Protein AF-A0A6G4WQZ7-F1 (afdb_monomer_lite)

Organism: NCBI:txid2711219

Radius of gyration: 37.6 Å; chains: 1; bounding box: 72×62×102 Å

Secondary structure (DSSP, 8-state):
-------------------HHHHHHHHHHHHHHHHHHHHHHHHHHHHHHHHHHHHHHHHHHHHHHHHHHHHHHHHHHHHHHHHHHHHHHHHHH---HHHHHHHHHHHHHHHHHHTHHHHHHHHHHHHT------S-GGG-

Sequence (140 aa):
MQASAIHGDVVLSASSSLSSEEAELRKRAAQRLLRKFDEEDAARERAAAALRRKREEEQRELAEYLKTVRRRCRRSEVLIGLVGAVAITIAYTAQSGIATVIWLIMMGVIMYYSWWPRWKVLRDAHVGRTITVPLDRKKW

Foldseek 3Di:
DDDPPDPPPPPPPPDPPQDVVNVVVVVVVVVVVVVVVVVVVVVVVVVVVVVVVVVVVVVVLLVVQLVVLVVQLVVVVVVLVVLVVVLVVCVVVPPDPVVSVVSVVVSVVCCVVRNVVSVVQNVCVVVVHDDDDDPDPVVD

Structure (mmCIF, N/CA/C/O backbone):
data_AF-A0A6G4WQZ7-F1
#
_entry.id   AF-A0A6G4WQZ7-F1
#
loop_
_atom_site.group_PDB
_atom_site.id
_atom_site.type_symbol
_atom_site.label_atom_id
_atom_site.label_alt_id
_atom_site.label_comp_id
_atom_site.label_asym_id
_atom_site.label_entity_id
_atom_site.label_seq_id
_atom_site.pdbx_PDB_ins_code
_atom_site.Cartn_x
_atom_site.Cartn_y
_atom_site.Cartn_z
_atom_site.occupancy
_atom_site.B_iso_or_equiv
_atom_site.auth_seq_id
_atom_site.auth_comp_id
_atom_site.auth_asym_id
_atom_site.auth_atom_id
_atom_site.pdbx_PDB_model_num
ATOM 1 N N . MET A 1 1 ? -19.311 -51.153 64.546 1.00 41.91 1 MET A N 1
ATOM 2 C CA . MET A 1 1 ? -19.208 -50.184 63.436 1.00 41.91 1 MET A CA 1
ATOM 3 C C . MET A 1 1 ? -20.590 -49.616 63.177 1.00 41.91 1 MET A C 1
ATOM 5 O O . MET A 1 1 ? -21.397 -50.268 62.535 1.00 41.91 1 MET A O 1
ATOM 9 N N . GLN A 1 2 ? -20.889 -48.454 63.749 1.00 44.62 2 GLN A N 1
ATOM 10 C CA . GLN A 1 2 ? -22.096 -47.685 63.457 1.00 44.62 2 GLN A CA 1
ATOM 11 C C . GLN A 1 2 ? -21.796 -46.237 63.837 1.00 44.62 2 GLN A C 1
ATOM 13 O O . GLN A 1 2 ? -21.604 -45.927 65.007 1.00 44.62 2 GLN A O 1
ATOM 18 N N . ALA A 1 3 ? -21.718 -45.374 62.834 1.00 43.72 3 ALA A N 1
ATOM 19 C CA . ALA A 1 3 ? -21.847 -43.937 63.001 1.00 43.72 3 ALA A CA 1
ATOM 20 C C . ALA A 1 3 ? -22.564 -43.421 61.753 1.00 43.72 3 ALA A C 1
ATOM 22 O O . ALA A 1 3 ? -21.960 -43.024 60.762 1.00 43.72 3 ALA A O 1
ATOM 23 N N . SER A 1 4 ? -23.889 -43.539 61.806 1.00 48.69 4 SER A N 1
ATOM 24 C CA . SER A 1 4 ? -24.831 -42.835 60.945 1.00 48.69 4 SER A CA 1
ATOM 25 C C . SER A 1 4 ? -24.703 -41.339 61.242 1.00 48.69 4 SER A C 1
ATOM 27 O O . SER A 1 4 ? -25.306 -40.843 62.193 1.00 48.69 4 SER A O 1
ATOM 29 N N . ALA A 1 5 ? -23.894 -40.625 60.461 1.00 53.59 5 ALA A N 1
ATOM 30 C CA . ALA A 1 5 ? -23.869 -39.169 60.473 1.00 53.59 5 ALA A CA 1
ATOM 31 C C . ALA A 1 5 ? -25.015 -38.658 59.592 1.00 53.59 5 ALA A C 1
ATOM 33 O O . ALA A 1 5 ? -24.931 -38.608 58.362 1.00 53.59 5 ALA A O 1
ATOM 34 N N . ILE A 1 6 ? -26.107 -38.353 60.286 1.00 49.25 6 ILE A N 1
ATOM 35 C CA . ILE A 1 6 ? -27.315 -37.673 59.829 1.00 49.25 6 ILE A CA 1
ATOM 36 C C . ILE A 1 6 ? -26.901 -36.506 58.928 1.00 49.25 6 ILE A C 1
ATOM 38 O O . ILE A 1 6 ? -26.305 -35.534 59.393 1.00 49.25 6 ILE A O 1
ATOM 42 N N . HIS A 1 7 ? -27.181 -36.626 57.631 1.00 48.16 7 HIS A N 1
ATOM 43 C CA . HIS A 1 7 ? -27.143 -35.489 56.724 1.00 48.16 7 HIS A CA 1
ATOM 44 C C . HIS A 1 7 ? -28.249 -34.547 57.186 1.00 48.16 7 HIS A C 1
ATOM 46 O O . HIS A 1 7 ? -29.432 -34.824 57.001 1.00 48.16 7 HIS A O 1
ATOM 52 N N . GLY A 1 8 ? -27.858 -33.485 57.886 1.00 52.19 8 GLY A N 1
ATOM 53 C CA . GLY A 1 8 ? -28.747 -32.376 58.167 1.00 52.19 8 GLY A CA 1
ATOM 54 C C . GLY A 1 8 ? -29.132 -31.756 56.835 1.00 52.19 8 GLY A C 1
ATOM 55 O O . GLY A 1 8 ? -28.332 -31.033 56.244 1.00 52.19 8 GLY A O 1
ATOM 56 N N . ASP A 1 9 ? -30.335 -32.071 56.363 1.00 55.16 9 ASP A N 1
ATOM 57 C CA . ASP A 1 9 ? -31.010 -31.285 55.344 1.00 55.16 9 ASP A CA 1
ATOM 58 C C . ASP A 1 9 ? -31.062 -29.846 55.855 1.00 55.16 9 ASP A C 1
ATOM 60 O O . ASP A 1 9 ? -31.842 -29.489 56.743 1.00 55.16 9 ASP A O 1
ATOM 64 N N . VAL A 1 10 ? -30.185 -29.005 55.311 1.00 53.25 10 VAL A N 1
ATOM 65 C CA . VAL A 1 10 ? -30.310 -27.560 55.438 1.00 53.25 10 VAL A CA 1
ATOM 66 C C . VAL A 1 10 ? -31.480 -27.182 54.545 1.00 53.25 10 VAL A C 1
ATOM 68 O O . VAL A 1 10 ? -31.324 -26.860 53.368 1.00 53.25 10 VAL A O 1
ATOM 71 N N . VAL A 1 11 ? -32.680 -27.265 55.115 1.00 48.88 11 VAL A N 1
ATOM 72 C CA . VAL A 1 11 ? -33.874 -26.630 54.573 1.00 48.88 11 VAL A CA 1
ATOM 73 C C . VAL A 1 11 ? -33.585 -25.132 54.576 1.00 48.88 11 VAL A C 1
ATOM 75 O O . VAL A 1 11 ? -33.747 -24.447 55.586 1.00 48.88 11 VAL A O 1
ATOM 78 N N . LEU A 1 12 ? -33.087 -24.619 53.450 1.00 47.72 12 LEU A N 1
ATOM 79 C CA . LEU A 1 12 ? -33.092 -23.190 53.181 1.00 47.72 12 LEU A CA 1
ATOM 80 C C . LEU A 1 12 ? -34.556 -22.771 53.223 1.00 47.72 12 LEU A C 1
ATOM 82 O O . LEU A 1 12 ? -35.337 -23.134 52.346 1.00 47.72 12 LEU A O 1
ATOM 86 N N . SER A 1 13 ? -34.931 -22.071 54.291 1.00 40.41 13 SER A N 1
ATOM 87 C CA . SER A 1 13 ? -36.285 -21.576 54.489 1.00 40.41 13 SER A CA 1
ATOM 88 C C . SER A 1 13 ? -36.629 -20.647 53.323 1.00 40.41 13 SER A C 1
ATOM 90 O O . SER A 1 13 ? -36.199 -19.494 53.266 1.00 40.41 13 SER A O 1
ATOM 92 N N . ALA A 1 14 ? -37.347 -21.184 52.339 1.00 53.56 14 ALA A N 1
ATOM 93 C CA . ALA A 1 14 ? -37.778 -20.493 51.135 1.00 53.56 14 ALA A CA 1
ATOM 94 C C . ALA A 1 14 ? -38.987 -19.603 51.446 1.00 53.56 14 ALA A C 1
ATOM 96 O O . ALA A 1 14 ? -40.056 -19.782 50.878 1.00 53.56 14 ALA A O 1
ATOM 97 N N . SER A 1 15 ? -38.833 -18.664 52.379 1.00 50.16 15 SER A N 1
ATOM 98 C CA . SER A 1 15 ? -39.830 -17.627 52.650 1.00 50.16 15 SER A CA 1
ATOM 99 C C . SER A 1 15 ? -39.296 -16.585 53.636 1.00 50.16 15 SER A C 1
ATOM 101 O O . SER A 1 15 ? -39.858 -16.397 54.712 1.00 50.16 15 SER A O 1
ATOM 103 N N . SER A 1 16 ? -38.230 -15.863 53.284 1.00 53.56 16 SER A N 1
ATOM 104 C CA . SER A 1 16 ? -38.187 -14.454 53.681 1.00 53.56 16 SER A CA 1
ATOM 105 C C . SER A 1 16 ? -38.773 -13.658 52.523 1.00 53.56 16 SER A C 1
ATOM 107 O O . SER A 1 16 ? -38.156 -13.462 51.476 1.00 53.56 16 SER A O 1
ATOM 109 N N . SER A 1 17 ? -40.038 -13.268 52.669 1.00 58.22 17 SER A N 1
ATOM 110 C CA . SER A 1 17 ? -40.602 -12.211 51.843 1.00 58.22 17 SER A CA 1
ATOM 111 C C . SER A 1 17 ? -39.741 -10.978 52.089 1.00 58.22 17 SER A C 1
ATOM 113 O O . SER A 1 17 ? -39.820 -10.382 53.164 1.00 58.22 17 SER A O 1
ATOM 115 N N . LEU A 1 18 ? -38.869 -10.652 51.134 1.00 58.91 18 LEU A N 1
ATOM 116 C CA . LEU A 1 18 ? -38.176 -9.366 51.098 1.00 58.91 18 LEU A CA 1
ATOM 117 C C . LEU A 1 18 ? -39.206 -8.284 51.406 1.00 58.91 18 LEU A C 1
ATOM 119 O O . LEU A 1 18 ? -40.289 -8.291 50.809 1.00 58.91 18 LEU A O 1
ATOM 123 N N . SER A 1 19 ? -38.896 -7.386 52.341 1.00 71.44 19 SER A N 1
ATOM 124 C CA . SER A 1 19 ? -39.789 -6.255 52.587 1.00 71.44 19 SER A CA 1
ATOM 125 C C . SER A 1 19 ? -39.973 -5.491 51.267 1.00 71.44 19 SER A C 1
ATOM 127 O O . SER A 1 19 ? -39.078 -5.493 50.410 1.00 71.44 19 SER A O 1
ATOM 129 N N . SER A 1 20 ? -41.133 -4.863 51.045 1.00 72.44 20 SER A N 1
ATOM 130 C CA . SER A 1 20 ? -41.369 -4.129 49.788 1.00 72.44 20 SER A CA 1
ATOM 131 C C . SER A 1 20 ? -40.279 -3.079 49.534 1.00 72.44 20 SER A C 1
ATOM 133 O O . SER A 1 20 ? -39.890 -2.844 48.391 1.00 72.44 20 SER A O 1
ATOM 135 N N . GLU A 1 21 ? -39.717 -2.530 50.608 1.00 73.62 21 GLU A N 1
ATOM 136 C CA . GLU A 1 21 ? -38.619 -1.573 50.603 1.00 73.62 21 GLU A CA 1
ATOM 137 C C . GLU A 1 21 ? -37.291 -2.198 50.127 1.00 73.62 21 GLU A C 1
ATOM 139 O O . GLU A 1 21 ? -36.594 -1.628 49.282 1.00 73.62 21 GLU A O 1
ATOM 144 N N . GLU A 1 22 ? -36.970 -3.420 50.564 1.00 78.31 22 GLU A N 1
ATOM 145 C CA . GLU A 1 22 ? -35.799 -4.173 50.093 1.00 78.31 22 GLU A CA 1
ATOM 146 C C . GLU A 1 22 ? -35.936 -4.610 48.625 1.00 78.31 22 GLU A C 1
ATOM 148 O O . GLU A 1 22 ? -34.958 -4.598 47.867 1.00 78.31 22 GLU A O 1
ATOM 153 N N . ALA A 1 23 ? -37.151 -4.960 48.192 1.00 78.62 23 ALA A N 1
ATOM 154 C CA . ALA A 1 23 ? -37.444 -5.297 46.801 1.00 78.62 23 ALA A CA 1
ATOM 155 C C . ALA A 1 23 ? -37.295 -4.076 45.872 1.00 78.62 23 ALA A C 1
ATOM 157 O O . ALA A 1 23 ? -36.710 -4.184 44.787 1.00 78.62 23 ALA A O 1
ATOM 158 N N . GLU A 1 24 ? -37.751 -2.896 46.303 1.00 80.62 24 GLU A N 1
ATOM 159 C CA . GLU A 1 24 ? -37.557 -1.643 45.568 1.00 80.62 24 GLU A CA 1
ATOM 160 C C . GLU A 1 24 ? -36.082 -1.236 45.470 1.00 80.62 24 GLU A C 1
ATOM 162 O O . GLU A 1 24 ? -35.622 -0.830 44.396 1.00 80.62 24 GLU A O 1
ATOM 167 N N . LEU A 1 25 ? -35.315 -1.387 46.553 1.00 82.62 25 LEU A N 1
ATOM 168 C CA . LEU A 1 25 ? -33.873 -1.127 46.566 1.00 82.62 25 LEU A CA 1
ATOM 169 C C . LEU A 1 25 ? -33.124 -2.038 45.586 1.00 82.62 25 LEU A C 1
ATOM 171 O O . LEU A 1 25 ? -32.311 -1.550 44.795 1.00 82.62 25 LEU A O 1
ATOM 175 N N . ARG A 1 26 ? -33.446 -3.339 45.560 1.00 81.06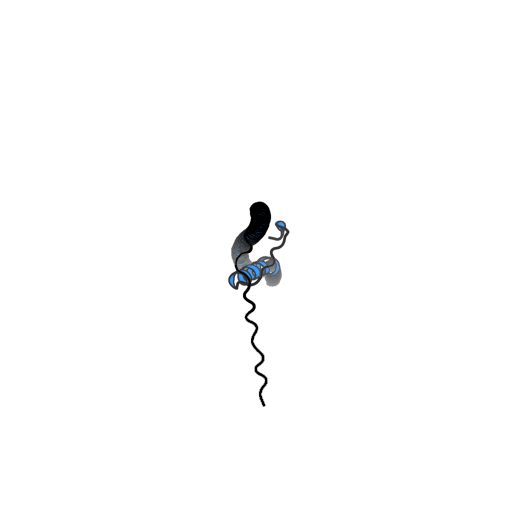 26 ARG A N 1
ATOM 176 C CA . ARG A 1 26 ? -32.875 -4.287 44.588 1.00 81.06 26 ARG A CA 1
ATOM 177 C C . ARG A 1 26 ? -33.254 -3.936 43.153 1.00 81.06 26 ARG A C 1
ATOM 179 O O . ARG A 1 26 ? -32.393 -3.989 42.277 1.00 81.06 26 ARG A O 1
ATOM 186 N N . LYS A 1 27 ? -34.495 -3.507 42.904 1.00 83.44 27 LYS A N 1
ATOM 187 C CA . LYS A 1 27 ? -34.945 -3.074 41.571 1.00 83.44 27 LYS A CA 1
ATOM 188 C C . LYS A 1 27 ? -34.177 -1.844 41.080 1.00 83.44 27 LYS A C 1
ATOM 190 O O . LYS A 1 27 ? -33.717 -1.825 39.939 1.00 83.44 27 LYS A O 1
ATOM 195 N N . ARG A 1 28 ? -33.972 -0.839 41.940 1.00 84.88 28 ARG A N 1
ATOM 196 C CA . ARG A 1 28 ? -33.181 0.361 41.606 1.00 84.88 28 ARG A CA 1
ATOM 197 C C . ARG A 1 28 ? -31.698 0.030 41.404 1.00 84.88 28 ARG A C 1
ATOM 199 O O . ARG A 1 28 ? -31.077 0.575 40.493 1.00 84.88 28 ARG A O 1
ATOM 206 N N . ALA A 1 29 ? -31.132 -0.870 42.209 1.00 84.50 29 ALA A N 1
ATOM 207 C CA . ALA A 1 29 ? -29.753 -1.334 42.050 1.00 84.50 29 ALA A CA 1
ATOM 208 C C . ALA A 1 29 ? -29.553 -2.111 40.737 1.00 84.50 29 ALA A C 1
ATOM 210 O O . ALA A 1 29 ? -28.608 -1.831 39.999 1.00 84.50 29 ALA A O 1
ATOM 211 N N . ALA A 1 30 ? -30.483 -3.009 40.396 1.00 86.06 30 ALA A N 1
ATOM 212 C CA . ALA A 1 30 ? -30.480 -3.748 39.136 1.00 86.06 30 ALA A CA 1
ATOM 213 C C . ALA A 1 30 ? -30.608 -2.815 37.922 1.00 86.06 30 ALA A C 1
ATOM 215 O O . ALA A 1 30 ? -29.866 -2.965 36.957 1.00 86.06 30 ALA A O 1
ATOM 216 N N . GLN A 1 31 ? -31.473 -1.795 37.985 1.00 87.31 31 GLN A N 1
ATOM 217 C CA . GLN A 1 31 ? -31.586 -0.787 36.923 1.00 87.31 31 GLN A CA 1
ATOM 218 C C . GLN A 1 31 ? -30.300 0.028 36.731 1.00 87.31 31 GLN A C 1
ATOM 220 O O . GLN A 1 31 ? -29.946 0.354 35.600 1.00 87.31 31 GLN A O 1
ATOM 225 N N . ARG A 1 32 ? -29.580 0.359 37.811 1.00 87.12 32 ARG A N 1
ATOM 226 C CA . ARG A 1 32 ? -28.277 1.044 37.715 1.00 87.12 32 ARG A CA 1
ATOM 227 C C . ARG A 1 32 ? -27.205 0.147 37.098 1.00 87.12 32 ARG A C 1
ATOM 229 O O . ARG A 1 32 ? -26.394 0.643 36.327 1.00 87.12 32 ARG A O 1
ATOM 236 N N . LEU A 1 33 ? -27.205 -1.146 37.426 1.00 86.19 33 LEU A N 1
ATOM 237 C CA . LEU A 1 33 ? -26.297 -2.126 36.824 1.00 86.19 33 LEU A CA 1
ATOM 238 C C . LEU A 1 33 ? -26.584 -2.316 35.333 1.00 86.19 33 LEU A C 1
ATOM 240 O O . LEU A 1 33 ? -25.654 -2.255 34.541 1.00 86.19 33 LEU A O 1
ATOM 244 N N . LEU A 1 34 ? -27.855 -2.454 34.950 1.00 88.25 34 LEU A N 1
ATOM 245 C CA . LEU A 1 34 ? -28.271 -2.532 33.546 1.00 88.25 34 LEU A CA 1
ATOM 246 C C . LEU A 1 34 ? -27.819 -1.307 32.750 1.00 88.25 34 LEU A C 1
ATOM 248 O O . LEU A 1 34 ? -27.166 -1.466 31.730 1.00 88.25 34 LEU A O 1
ATOM 252 N N . ARG A 1 35 ? -28.049 -0.091 33.266 1.00 88.06 35 ARG A N 1
ATOM 253 C CA . ARG A 1 35 ? -27.568 1.135 32.605 1.00 88.06 35 ARG A CA 1
ATOM 254 C C . ARG A 1 35 ? -26.050 1.165 32.435 1.00 88.06 35 ARG A C 1
ATOM 256 O O . ARG A 1 35 ? -25.574 1.617 31.403 1.00 88.06 35 ARG A O 1
ATOM 263 N N . LYS A 1 36 ? -25.293 0.680 33.424 1.00 89.56 36 LYS A N 1
ATOM 264 C CA . LYS A 1 36 ? -23.832 0.577 33.304 1.00 89.56 36 LYS A CA 1
ATOM 265 C C . LYS A 1 36 ? -23.416 -0.417 32.222 1.00 89.56 36 LYS A C 1
ATOM 267 O O . LYS A 1 36 ? -22.510 -0.107 31.459 1.00 89.56 36 LYS A O 1
ATOM 272 N N . PHE A 1 37 ? -24.076 -1.572 32.133 1.00 89.88 37 PHE A N 1
ATOM 273 C CA . PHE A 1 37 ? -23.808 -2.536 31.064 1.00 89.88 37 PHE A CA 1
ATOM 274 C C . PHE A 1 37 ? -24.153 -1.966 29.685 1.00 89.88 37 PHE A C 1
ATOM 276 O O . PHE A 1 37 ? -23.329 -2.065 28.781 1.00 89.88 37 PHE A O 1
ATOM 283 N N . ASP A 1 38 ? -25.289 -1.278 29.547 1.00 91.00 38 ASP A N 1
ATOM 284 C CA . ASP A 1 38 ? -25.674 -0.610 28.297 1.00 91.00 38 ASP A CA 1
ATOM 285 C C . ASP A 1 38 ? -24.645 0.463 27.883 1.00 91.00 38 ASP A C 1
ATOM 287 O O . ASP A 1 38 ? -24.295 0.589 26.708 1.00 91.00 38 ASP A O 1
ATOM 291 N N . GLU A 1 39 ? -24.123 1.236 28.842 1.00 89.69 39 GLU A N 1
ATOM 292 C CA . GLU A 1 39 ? -23.071 2.232 28.601 1.00 89.69 39 GLU A CA 1
ATOM 293 C C . GLU A 1 39 ? -21.737 1.587 28.189 1.00 89.69 39 GLU A C 1
ATOM 295 O O . GLU A 1 39 ? -21.073 2.077 27.269 1.00 89.69 39 GLU A O 1
ATOM 300 N N . GLU A 1 40 ? -21.344 0.488 28.838 1.00 89.81 40 GLU A N 1
ATOM 301 C CA . GLU A 1 40 ? -20.135 -0.270 28.502 1.00 89.81 40 GLU A CA 1
ATOM 302 C C . GLU A 1 40 ? -20.231 -0.923 27.118 1.00 89.81 40 GLU A C 1
ATOM 304 O O . GLU A 1 40 ? -19.274 -0.853 26.338 1.00 89.81 40 GLU A O 1
ATOM 309 N N . ASP A 1 41 ? -21.379 -1.503 26.774 1.00 90.75 41 ASP A N 1
ATOM 310 C CA . ASP A 1 41 ? -21.611 -2.108 25.463 1.00 90.75 41 ASP A CA 1
ATOM 311 C C . ASP A 1 41 ? -21.644 -1.042 24.364 1.00 90.75 41 ASP A C 1
ATOM 313 O O . ASP A 1 41 ? -20.954 -1.181 23.350 1.00 90.75 41 ASP A O 1
ATOM 317 N N . ALA A 1 42 ? -22.299 0.099 24.601 1.00 88.38 42 ALA A N 1
ATOM 318 C CA . ALA A 1 42 ? -22.254 1.231 23.680 1.00 88.38 42 ALA A CA 1
ATOM 319 C C . ALA A 1 42 ? -20.823 1.774 23.490 1.00 88.38 42 ALA A C 1
ATOM 321 O O . ALA A 1 42 ? -20.443 2.180 22.386 1.00 88.38 42 ALA A O 1
ATOM 322 N N . ALA A 1 43 ? -19.996 1.790 24.541 1.00 88.75 43 ALA A N 1
ATOM 323 C CA . ALA A 1 43 ? -18.594 2.192 24.441 1.00 88.75 43 ALA A CA 1
ATOM 324 C C . ALA A 1 43 ? -17.765 1.190 23.617 1.00 88.75 43 ALA A C 1
ATOM 326 O O . ALA A 1 43 ? -16.970 1.601 22.761 1.00 88.75 43 ALA A O 1
ATOM 327 N N . ARG A 1 44 ? -17.981 -0.117 23.816 1.00 90.12 44 ARG A N 1
ATOM 328 C CA . ARG A 1 44 ? -17.335 -1.186 23.036 1.00 90.12 44 ARG A CA 1
ATOM 329 C C . ARG A 1 44 ? -17.727 -1.135 21.565 1.00 90.12 44 ARG A C 1
ATOM 331 O O . ARG A 1 44 ? -16.851 -1.244 20.707 1.00 90.12 44 ARG A O 1
ATOM 338 N N . GLU A 1 45 ? -18.999 -0.901 21.256 1.00 88.19 45 GLU A N 1
ATOM 339 C CA . GLU A 1 45 ? -19.468 -0.763 19.875 1.00 88.19 45 GLU A CA 1
ATOM 340 C C . GLU A 1 45 ? -18.834 0.435 19.166 1.00 88.19 45 GLU A C 1
ATOM 342 O O . GLU A 1 45 ? -18.372 0.304 18.031 1.00 88.19 45 GLU A O 1
ATOM 347 N N . ARG A 1 46 ? -18.722 1.591 19.835 1.00 88.81 46 ARG A N 1
ATOM 348 C CA . ARG A 1 46 ? -18.029 2.762 19.268 1.00 88.81 46 ARG A CA 1
ATOM 349 C C . ARG A 1 46 ? -16.551 2.480 19.017 1.00 88.81 46 ARG A C 1
ATOM 351 O O . ARG A 1 46 ? -16.036 2.859 17.965 1.00 88.81 46 ARG A O 1
ATOM 358 N N . ALA A 1 47 ? -15.873 1.797 19.941 1.00 90.12 47 ALA A N 1
ATOM 359 C CA . ALA A 1 47 ? -14.475 1.408 19.767 1.00 90.12 47 ALA A CA 1
ATOM 360 C C . ALA A 1 47 ? -14.298 0.424 18.595 1.00 90.12 47 ALA A C 1
ATOM 362 O O . ALA A 1 47 ? -13.406 0.601 17.761 1.00 90.12 47 ALA A O 1
ATOM 363 N N . ALA A 1 48 ? -15.187 -0.565 18.470 1.00 89.06 48 ALA A N 1
ATOM 364 C CA . ALA A 1 48 ? -15.191 -1.508 17.357 1.00 89.06 48 ALA A CA 1
ATOM 365 C C . ALA A 1 48 ? -15.483 -0.814 16.015 1.00 89.06 48 ALA A C 1
ATOM 367 O O . ALA A 1 48 ? -14.809 -1.084 15.020 1.00 89.06 48 ALA A O 1
ATOM 368 N N . ALA A 1 49 ? -16.436 0.121 15.981 1.00 88.38 49 ALA A N 1
ATOM 369 C CA . ALA A 1 49 ? -16.742 0.922 14.800 1.00 88.38 49 ALA A CA 1
ATOM 370 C C . ALA A 1 49 ? -15.563 1.822 14.393 1.00 88.38 49 ALA A C 1
ATOM 372 O O . ALA A 1 49 ? -15.246 1.917 13.208 1.00 88.38 49 ALA A O 1
ATOM 373 N N . ALA A 1 50 ? -14.867 2.433 15.356 1.00 87.75 50 ALA A N 1
ATOM 374 C CA . ALA A 1 50 ? -13.671 3.233 15.095 1.00 87.75 50 ALA A CA 1
ATOM 375 C C . ALA A 1 50 ? -12.525 2.387 14.514 1.00 87.75 50 ALA A C 1
ATOM 377 O O . ALA A 1 50 ? -11.869 2.808 13.564 1.00 87.75 50 ALA A O 1
ATOM 378 N N . LEU A 1 51 ? -12.318 1.169 15.028 1.00 88.38 51 LEU A N 1
ATOM 379 C CA . LEU A 1 51 ? -11.340 0.225 14.477 1.00 88.38 51 LEU A CA 1
ATOM 380 C C . LEU A 1 51 ? -11.694 -0.211 13.050 1.00 88.38 51 LEU A C 1
ATOM 382 O O . LEU A 1 51 ? -10.804 -0.307 12.208 1.00 88.38 51 LEU A O 1
ATOM 386 N N . ARG A 1 52 ? -12.980 -0.447 12.758 1.00 87.50 52 ARG A N 1
ATOM 387 C CA . ARG A 1 52 ? -13.445 -0.761 11.396 1.00 87.50 52 ARG A CA 1
ATOM 388 C C . ARG A 1 52 ? -13.166 0.392 10.435 1.00 87.50 52 ARG A C 1
ATOM 390 O O . ARG A 1 52 ? -12.570 0.155 9.392 1.00 87.50 52 ARG A O 1
ATOM 397 N N . ARG A 1 53 ? -13.487 1.631 10.824 1.00 87.31 53 ARG A N 1
ATOM 398 C CA . ARG A 1 53 ? -13.202 2.829 10.014 1.00 87.31 53 ARG A CA 1
ATOM 399 C C . ARG A 1 53 ? -11.712 2.996 9.724 1.00 87.31 53 ARG A C 1
ATOM 401 O O . ARG A 1 53 ? -11.356 3.200 8.572 1.00 87.31 53 ARG A O 1
ATOM 408 N N . LYS A 1 54 ? -10.843 2.818 10.726 1.00 87.19 54 LYS A N 1
ATOM 409 C CA . LYS A 1 54 ? -9.384 2.869 10.518 1.00 87.19 54 LYS A CA 1
ATOM 410 C C . LYS A 1 54 ? -8.902 1.821 9.514 1.00 87.19 54 LYS A C 1
ATOM 412 O O . LYS A 1 54 ? -8.142 2.144 8.613 1.00 87.19 54 LYS A O 1
ATOM 417 N N . ARG A 1 55 ? -9.389 0.579 9.619 1.00 86.19 55 ARG A N 1
ATOM 418 C CA . ARG A 1 55 ? -9.051 -0.479 8.651 1.00 86.19 55 ARG A CA 1
ATOM 419 C C . ARG A 1 55 ? -9.558 -0.158 7.247 1.00 86.19 55 ARG A C 1
ATOM 421 O O . ARG A 1 55 ? -8.866 -0.436 6.275 1.00 86.19 55 ARG A O 1
ATOM 428 N N . GLU A 1 56 ? -10.754 0.413 7.126 1.00 86.38 56 GLU A N 1
ATOM 429 C CA . GLU A 1 56 ? -11.292 0.855 5.836 1.00 86.38 56 GLU A CA 1
ATOM 430 C C . GLU A 1 56 ? -10.458 1.989 5.229 1.00 86.38 56 GLU A C 1
ATOM 432 O O . GLU A 1 56 ? -10.211 1.979 4.026 1.00 86.38 56 GLU A O 1
ATOM 437 N N . GLU A 1 57 ? -9.999 2.942 6.040 1.00 87.94 57 GLU A N 1
ATOM 438 C CA . GLU A 1 57 ? -9.094 4.015 5.614 1.00 87.94 57 GLU A CA 1
ATOM 439 C C . GLU A 1 57 ? -7.753 3.448 5.131 1.00 87.94 57 GLU A C 1
ATOM 441 O O . GLU A 1 57 ? -7.351 3.731 4.004 1.00 87.94 57 GLU A O 1
ATOM 446 N N . GLU A 1 58 ? -7.124 2.556 5.902 1.00 85.56 58 GLU A N 1
ATOM 447 C CA . GLU A 1 58 ? -5.879 1.874 5.519 1.00 85.56 58 GLU A CA 1
ATOM 448 C C . GLU A 1 58 ? -6.035 1.073 4.213 1.00 85.56 58 GLU A C 1
ATOM 450 O O . GLU A 1 58 ? -5.171 1.113 3.332 1.00 85.56 58 GLU A O 1
ATOM 455 N N . GLN A 1 59 ? -7.160 0.370 4.040 1.00 85.38 59 GLN A N 1
ATOM 456 C CA . GLN A 1 59 ? -7.454 -0.367 2.808 1.00 85.38 59 GLN A CA 1
ATOM 457 C C . GLN A 1 59 ? -7.674 0.561 1.610 1.00 85.38 59 GLN A C 1
ATOM 459 O O . GLN A 1 59 ? -7.215 0.256 0.504 1.00 85.38 59 GLN A O 1
ATOM 464 N N . ARG A 1 60 ? -8.355 1.697 1.806 1.00 87.31 60 ARG A N 1
ATOM 465 C CA . ARG A 1 60 ? -8.546 2.712 0.760 1.00 87.31 60 ARG A CA 1
ATOM 466 C C . ARG A 1 60 ? -7.215 3.334 0.352 1.00 87.31 60 ARG A C 1
ATOM 468 O O . ARG A 1 60 ? -6.949 3.434 -0.845 1.00 87.31 60 ARG A O 1
ATOM 475 N N . GLU A 1 61 ? -6.362 3.683 1.310 1.00 86.56 61 GLU A N 1
ATOM 476 C CA . GLU A 1 61 ? -5.027 4.222 1.037 1.00 86.56 61 GLU A CA 1
ATOM 477 C C . GLU A 1 61 ? -4.148 3.219 0.285 1.00 86.56 61 GLU A C 1
ATOM 479 O O . GLU A 1 61 ? -3.525 3.576 -0.718 1.00 86.56 61 GLU A O 1
ATOM 484 N N . LEU A 1 62 ? -4.155 1.944 0.689 1.00 86.19 62 LEU A N 1
ATOM 485 C CA . LEU A 1 62 ? -3.454 0.882 -0.032 1.00 86.19 62 LEU A CA 1
ATOM 486 C C . LEU A 1 62 ? -3.959 0.757 -1.479 1.00 86.19 62 LEU A C 1
ATOM 488 O O . LEU A 1 62 ? -3.160 0.647 -2.412 1.00 86.19 62 LEU A O 1
ATOM 492 N N . ALA A 1 63 ? -5.276 0.801 -1.690 1.00 87.62 63 ALA A N 1
ATOM 493 C CA . ALA A 1 63 ? -5.866 0.728 -3.023 1.00 87.62 63 ALA A CA 1
ATOM 494 C C . ALA A 1 63 ? -5.483 1.939 -3.897 1.00 87.62 63 ALA A C 1
ATOM 496 O O . ALA A 1 63 ? -5.144 1.769 -5.075 1.00 87.62 63 ALA A O 1
ATOM 497 N N . GLU A 1 64 ? -5.484 3.154 -3.337 1.00 89.75 64 GLU A N 1
ATOM 498 C CA . GLU A 1 64 ? -5.020 4.368 -4.023 1.00 89.75 64 GLU A CA 1
ATOM 499 C C . GLU A 1 64 ? -3.534 4.289 -4.392 1.00 89.75 64 GLU A C 1
ATOM 501 O O . GLU A 1 64 ? -3.150 4.616 -5.526 1.00 89.75 64 GLU A O 1
ATOM 506 N N . TYR A 1 65 ? -2.702 3.813 -3.465 1.00 87.88 65 TYR A N 1
ATOM 507 C CA . TYR A 1 65 ? -1.278 3.602 -3.690 1.00 87.88 65 TYR A CA 1
ATOM 508 C C . TYR A 1 65 ? -1.048 2.608 -4.834 1.00 87.88 65 TYR A C 1
ATOM 510 O O . TYR A 1 65 ? -0.392 2.939 -5.824 1.00 87.88 65 TYR A O 1
ATOM 518 N N . LEU A 1 66 ? -1.677 1.430 -4.787 1.00 87.56 66 LEU A N 1
ATOM 519 C CA . LEU A 1 66 ? -1.552 0.413 -5.835 1.00 87.56 66 LEU A CA 1
ATOM 520 C C . LEU A 1 66 ? -2.040 0.911 -7.201 1.00 87.56 66 LEU A C 1
ATOM 522 O O . LEU A 1 66 ? -1.414 0.624 -8.225 1.00 87.56 66 LEU A O 1
ATOM 526 N N . LYS A 1 67 ? -3.121 1.700 -7.243 1.00 89.75 67 LYS A N 1
ATOM 527 C CA . LYS A 1 67 ? -3.607 2.334 -8.479 1.00 89.75 67 LYS A CA 1
ATOM 528 C C . LYS A 1 67 ? -2.568 3.299 -9.057 1.00 89.75 67 LYS A C 1
ATOM 530 O O . LYS A 1 67 ? -2.342 3.308 -10.272 1.00 89.75 67 LYS A O 1
ATOM 535 N N . THR A 1 68 ? -1.913 4.077 -8.200 1.00 88.25 68 THR A N 1
ATOM 536 C CA . THR A 1 68 ? -0.856 5.023 -8.586 1.00 88.25 68 THR A CA 1
ATOM 537 C C . THR A 1 68 ? 0.374 4.292 -9.119 1.00 88.25 68 THR A C 1
ATOM 539 O O . THR A 1 68 ? 0.838 4.597 -10.224 1.00 88.25 68 THR A O 1
ATOM 542 N N . VAL A 1 69 ? 0.839 3.269 -8.398 1.00 86.88 69 VAL A N 1
ATOM 543 C CA . VAL A 1 69 ? 1.968 2.422 -8.801 1.00 86.88 69 VAL A CA 1
ATOM 544 C C . VAL A 1 69 ? 1.679 1.738 -10.134 1.00 86.88 69 VAL A C 1
ATOM 546 O O . VAL A 1 69 ? 2.508 1.806 -11.041 1.00 86.88 69 VAL A O 1
ATOM 549 N N . ARG A 1 70 ? 0.484 1.160 -10.318 1.00 86.94 70 ARG A N 1
ATOM 550 C CA . ARG A 1 70 ? 0.079 0.513 -11.576 1.00 86.94 70 ARG A CA 1
ATOM 551 C C . ARG A 1 70 ? 0.077 1.491 -12.752 1.00 86.94 70 ARG A C 1
ATOM 553 O O . ARG A 1 70 ? 0.584 1.163 -13.824 1.00 86.94 70 ARG A O 1
ATOM 560 N N . ARG A 1 71 ? -0.436 2.713 -12.561 1.00 87.00 71 ARG A N 1
ATOM 561 C CA . ARG A 1 71 ? -0.429 3.755 -13.603 1.00 87.00 71 ARG A CA 1
ATOM 562 C C . ARG A 1 71 ? 0.993 4.176 -13.978 1.00 87.00 71 ARG A C 1
ATOM 564 O O . ARG A 1 71 ? 1.275 4.354 -15.163 1.00 87.00 71 ARG A O 1
ATOM 571 N N . ARG A 1 72 ? 1.883 4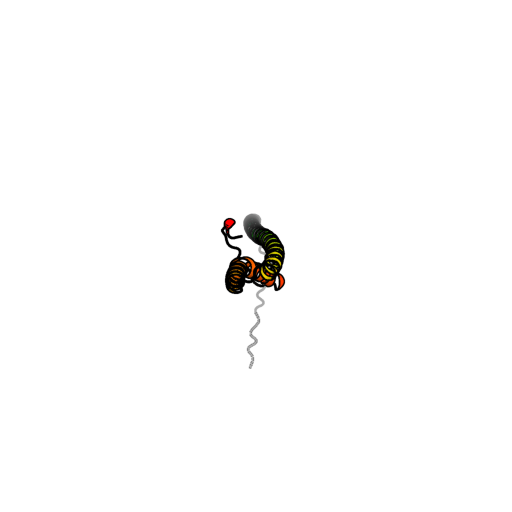.339 -12.993 1.00 84.56 72 ARG A N 1
ATOM 572 C CA . ARG A 1 72 ? 3.297 4.670 -13.230 1.00 84.56 72 ARG A CA 1
ATOM 573 C C . ARG A 1 7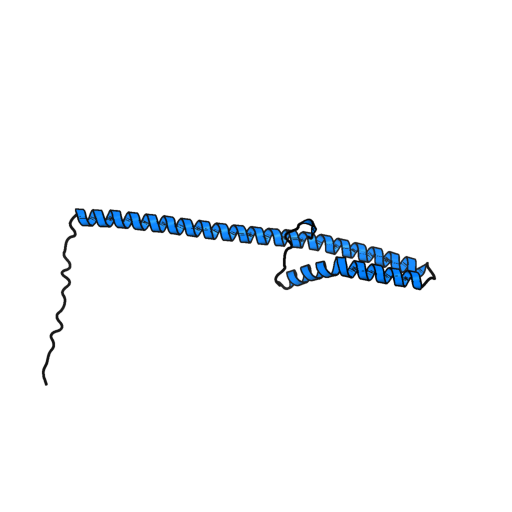2 ? 4.040 3.519 -13.904 1.00 84.56 72 ARG A C 1
ATOM 575 O O . ARG A 1 72 ? 4.751 3.778 -14.863 1.00 84.56 72 ARG A O 1
ATOM 582 N N . CYS A 1 73 ? 3.809 2.277 -13.478 1.00 83.94 73 CYS A N 1
ATOM 583 C CA . CYS A 1 73 ? 4.392 1.081 -14.088 1.00 83.94 73 CYS A CA 1
ATOM 584 C C . CYS A 1 73 ? 4.039 0.984 -15.576 1.00 83.94 73 CYS A C 1
ATOM 586 O O . CYS A 1 73 ? 4.938 0.912 -16.403 1.00 83.94 73 CYS A O 1
ATOM 588 N N . ARG A 1 74 ? 2.754 1.130 -15.932 1.00 84.31 74 ARG A N 1
ATOM 589 C CA . ARG A 1 74 ? 2.308 1.106 -17.335 1.00 84.31 74 ARG A CA 1
ATOM 590 C C . ARG A 1 74 ? 2.925 2.228 -18.174 1.00 84.31 74 ARG A C 1
ATOM 592 O O . ARG A 1 74 ? 3.278 2.017 -19.328 1.00 84.31 74 ARG A O 1
ATOM 599 N N . ARG A 1 75 ? 3.069 3.434 -17.610 1.00 83.50 75 ARG A N 1
ATOM 600 C CA . ARG A 1 75 ? 3.774 4.537 -18.288 1.00 83.50 75 ARG A CA 1
ATOM 601 C C . ARG A 1 75 ? 5.244 4.204 -18.508 1.00 83.50 75 ARG A C 1
ATOM 603 O O . ARG A 1 75 ? 5.745 4.455 -19.595 1.00 83.50 75 ARG A O 1
ATOM 610 N N . SER A 1 76 ? 5.911 3.641 -17.502 1.00 82.81 76 SER A N 1
ATOM 611 C CA . SER A 1 76 ? 7.295 3.190 -17.625 1.00 82.81 76 SER A CA 1
ATOM 612 C C . SER A 1 76 ? 7.438 2.097 -18.680 1.00 82.81 76 SER A C 1
ATOM 614 O O . SER A 1 76 ? 8.349 2.197 -19.481 1.00 82.81 76 SER A O 1
ATOM 616 N N . GLU A 1 77 ? 6.529 1.124 -18.757 1.00 82.25 77 GLU A N 1
ATOM 617 C CA . GLU A 1 77 ? 6.541 0.076 -19.792 1.00 82.25 77 GLU A CA 1
ATOM 618 C C . GLU A 1 77 ? 6.435 0.654 -21.208 1.00 82.25 77 GLU A C 1
ATOM 620 O O . GLU A 1 77 ? 7.227 0.298 -22.076 1.00 82.25 77 GLU A O 1
ATOM 625 N N . VAL A 1 78 ? 5.511 1.596 -21.434 1.00 84.12 78 VAL A N 1
ATOM 626 C CA . VAL A 1 78 ? 5.391 2.290 -22.729 1.00 84.12 78 VAL A CA 1
ATOM 627 C C . VAL A 1 78 ? 6.660 3.077 -23.045 1.00 84.12 78 VAL A C 1
ATOM 629 O O . VAL A 1 78 ? 7.153 3.029 -24.170 1.00 84.12 78 VAL A O 1
ATOM 632 N N . LEU A 1 79 ? 7.204 3.789 -22.054 1.00 82.75 79 LEU A N 1
ATOM 633 C CA . LEU A 1 79 ? 8.409 4.588 -22.235 1.00 82.75 79 LEU A CA 1
ATOM 634 C C . LEU A 1 79 ? 9.616 3.696 -22.542 1.00 82.75 79 LEU A C 1
ATOM 636 O O . LEU A 1 79 ? 10.371 4.021 -23.445 1.00 82.75 79 LEU A O 1
ATOM 640 N N . ILE A 1 80 ? 9.746 2.550 -21.867 1.00 80.94 80 ILE A N 1
ATOM 641 C CA . ILE A 1 80 ? 10.774 1.533 -22.125 1.00 80.94 80 ILE A CA 1
ATOM 642 C C . ILE A 1 80 ? 10.628 0.971 -23.540 1.00 80.94 80 ILE A C 1
ATOM 644 O O . ILE A 1 80 ? 11.623 0.878 -24.250 1.00 80.94 80 ILE A O 1
ATOM 648 N N . GLY A 1 81 ? 9.409 0.638 -23.976 1.00 81.56 81 GLY A N 1
ATOM 649 C CA . GLY A 1 81 ? 9.168 0.143 -25.333 1.00 81.56 81 GLY A CA 1
ATOM 650 C C . GLY A 1 81 ? 9.560 1.161 -26.406 1.00 81.56 81 GLY A C 1
ATOM 651 O O . GLY A 1 81 ? 10.252 0.820 -27.362 1.00 81.56 81 GLY A O 1
ATOM 652 N N . LEU A 1 82 ? 9.182 2.428 -26.218 1.00 85.19 82 LEU A N 1
ATOM 653 C CA . LEU A 1 82 ? 9.503 3.510 -27.151 1.00 85.19 82 LEU A CA 1
ATOM 654 C C . LEU A 1 82 ? 11.006 3.811 -27.180 1.00 85.19 82 LEU A C 1
ATOM 656 O O . LEU A 1 82 ? 11.602 3.924 -28.246 1.00 85.19 82 LEU A O 1
ATOM 660 N N . VAL A 1 83 ? 11.628 3.885 -26.006 1.00 80.75 83 VAL A N 1
ATOM 661 C CA . VAL A 1 83 ? 13.071 4.065 -25.840 1.00 80.75 83 VAL A CA 1
ATOM 662 C C . VAL A 1 83 ? 13.839 2.910 -26.479 1.00 80.75 83 VAL A C 1
ATOM 664 O O . VAL A 1 83 ? 14.774 3.157 -27.231 1.00 80.75 83 VAL A O 1
ATOM 667 N N . GLY A 1 84 ? 13.419 1.665 -26.249 1.00 78.75 84 GLY A N 1
ATOM 668 C CA . GLY A 1 84 ? 14.007 0.478 -26.867 1.00 78.75 84 GLY A CA 1
ATOM 669 C C . GLY A 1 84 ? 13.899 0.496 -28.393 1.00 78.75 84 GLY A C 1
ATOM 670 O O . GLY A 1 84 ? 14.882 0.217 -29.074 1.00 78.75 84 GLY A O 1
ATOM 671 N N . ALA A 1 85 ? 12.751 0.900 -28.944 1.00 80.19 85 ALA A N 1
ATOM 672 C CA . ALA A 1 85 ? 12.575 1.048 -30.389 1.00 80.19 85 ALA A CA 1
ATOM 673 C C . ALA A 1 85 ? 13.508 2.120 -30.981 1.00 80.19 85 ALA A C 1
ATOM 675 O O . ALA A 1 85 ? 14.152 1.885 -32.001 1.00 80.19 85 ALA A O 1
ATOM 676 N N . VAL A 1 86 ? 13.641 3.273 -30.317 1.00 79.50 86 VAL A N 1
ATOM 677 C CA . VAL A 1 86 ? 14.589 4.328 -30.718 1.00 79.50 86 VAL A CA 1
ATOM 678 C C . VAL A 1 86 ? 16.035 3.831 -30.626 1.00 79.50 86 VAL A C 1
ATOM 680 O O . VAL A 1 86 ? 16.823 4.109 -31.526 1.00 79.50 86 VAL A O 1
ATOM 683 N N . ALA A 1 87 ? 16.374 3.047 -29.598 1.00 74.44 87 ALA A N 1
ATOM 684 C CA . ALA A 1 87 ? 17.689 2.424 -29.448 1.00 74.44 87 ALA A CA 1
ATOM 685 C C . ALA A 1 87 ? 18.071 1.586 -30.657 1.00 74.44 87 ALA A C 1
ATOM 687 O O . ALA A 1 87 ? 19.181 1.703 -31.158 1.00 74.44 87 ALA A O 1
ATOM 688 N N . ILE A 1 88 ? 17.146 0.734 -31.105 1.00 75.69 88 ILE A N 1
ATOM 689 C CA . ILE A 1 88 ? 17.361 -0.182 -32.222 1.00 75.69 88 ILE A CA 1
ATOM 690 C C . ILE A 1 88 ? 17.582 0.626 -33.503 1.00 75.69 88 ILE A C 1
ATOM 692 O O . ILE A 1 88 ? 18.528 0.359 -34.238 1.00 75.69 88 ILE A O 1
ATOM 696 N N . THR A 1 89 ? 16.780 1.669 -33.728 1.00 74.88 89 THR A N 1
ATOM 697 C CA . THR A 1 89 ? 16.932 2.571 -34.880 1.00 74.88 89 THR A CA 1
ATOM 698 C C . THR A 1 89 ? 18.270 3.316 -34.860 1.00 74.88 89 THR A C 1
ATOM 700 O O . THR A 1 89 ? 18.923 3.448 -35.896 1.00 74.88 89 THR A O 1
ATOM 703 N N . ILE A 1 90 ? 18.721 3.778 -33.690 1.00 71.56 90 ILE A N 1
ATOM 704 C CA . ILE A 1 90 ? 20.021 4.446 -33.540 1.00 71.56 90 ILE A CA 1
ATOM 705 C C . ILE A 1 90 ? 21.161 3.443 -33.706 1.00 71.56 90 ILE A C 1
ATOM 707 O O . ILE A 1 90 ? 22.099 3.726 -34.431 1.00 71.56 90 ILE A O 1
ATOM 711 N N . ALA A 1 91 ? 21.081 2.258 -33.106 1.00 70.44 91 ALA A N 1
ATOM 712 C CA . ALA A 1 91 ? 22.099 1.219 -33.245 1.00 70.44 91 ALA A CA 1
ATOM 713 C C . ALA A 1 91 ? 22.243 0.738 -34.698 1.00 70.44 91 ALA A C 1
ATOM 715 O O . ALA A 1 91 ? 23.336 0.370 -35.118 1.00 70.44 91 ALA A O 1
ATOM 716 N N . TYR A 1 92 ? 21.155 0.772 -35.472 1.00 71.75 92 TYR A N 1
ATOM 717 C CA . TYR A 1 92 ? 21.166 0.450 -36.897 1.00 71.75 92 TYR A CA 1
ATOM 718 C C . TYR A 1 92 ? 21.788 1.560 -37.761 1.00 71.75 92 TYR A C 1
ATOM 720 O O . TYR A 1 92 ? 22.361 1.277 -38.809 1.00 71.75 92 TYR A O 1
ATOM 728 N N . THR A 1 93 ? 21.690 2.825 -37.338 1.00 72.50 93 THR A N 1
ATOM 729 C CA . THR A 1 93 ? 22.163 3.988 -38.115 1.00 72.50 93 THR A CA 1
ATOM 730 C C . THR A 1 93 ? 23.521 4.535 -37.658 1.00 72.50 93 THR A C 1
ATOM 732 O O . THR A 1 93 ? 24.256 5.099 -38.465 1.00 72.50 93 THR A O 1
ATOM 735 N N . ALA A 1 94 ? 23.894 4.353 -36.392 1.00 61.00 94 ALA A N 1
ATOM 736 C CA . ALA A 1 94 ? 25.134 4.834 -35.798 1.00 61.00 94 ALA A CA 1
ATOM 737 C C . ALA A 1 94 ? 26.163 3.696 -35.701 1.00 61.00 94 ALA A C 1
ATOM 739 O O . ALA A 1 94 ? 26.040 2.781 -34.893 1.00 61.00 94 ALA A O 1
ATOM 740 N N . GLN A 1 95 ? 27.230 3.782 -36.497 1.00 62.31 95 GLN A N 1
ATOM 741 C CA . GLN A 1 95 ? 28.330 2.804 -36.553 1.00 62.31 95 GLN A CA 1
ATOM 742 C C . GLN A 1 95 ? 29.268 2.804 -35.325 1.00 62.31 95 GLN A C 1
ATOM 744 O O . GLN A 1 95 ? 30.294 2.124 -35.336 1.00 62.31 95 GLN A O 1
ATOM 749 N N . SER A 1 96 ?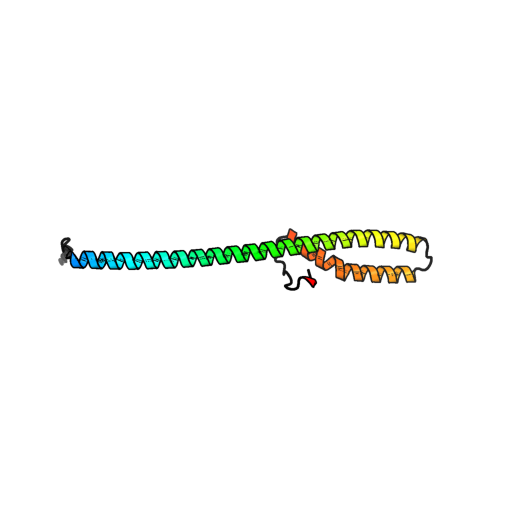 28.968 3.547 -34.254 1.00 63.53 96 SER A N 1
ATOM 750 C CA . SER A 1 96 ? 29.840 3.650 -33.077 1.00 63.53 96 SER A CA 1
ATOM 751 C C . SER A 1 96 ? 29.337 2.793 -31.907 1.00 63.53 96 SER A C 1
ATOM 753 O O . SER A 1 96 ? 28.528 3.214 -31.082 1.00 63.53 96 SER A O 1
ATOM 755 N N . GLY A 1 97 ? 29.876 1.575 -31.784 1.00 67.44 97 GLY A N 1
ATOM 756 C CA . GLY A 1 97 ? 29.478 0.614 -30.742 1.00 67.44 97 GLY A CA 1
ATOM 757 C C . GLY A 1 97 ? 29.599 1.126 -29.297 1.00 67.44 97 GLY A C 1
ATOM 758 O O . GLY A 1 97 ? 28.837 0.706 -28.431 1.00 67.44 97 GLY A O 1
ATOM 759 N N . ILE A 1 98 ? 30.495 2.081 -29.025 1.00 75.44 98 ILE A N 1
ATOM 760 C CA . ILE A 1 98 ? 30.713 2.635 -27.675 1.00 75.44 98 ILE A CA 1
ATOM 761 C C . ILE A 1 98 ? 29.521 3.488 -27.208 1.00 75.44 98 ILE A C 1
ATOM 763 O O . ILE A 1 98 ? 29.102 3.380 -26.054 1.00 75.44 98 ILE A O 1
ATOM 767 N N . ALA A 1 99 ? 28.936 4.304 -28.093 1.00 72.50 99 ALA A N 1
ATOM 768 C CA . ALA A 1 99 ? 27.803 5.164 -27.743 1.00 72.50 99 ALA A CA 1
ATOM 769 C C . ALA A 1 99 ? 26.556 4.334 -27.397 1.00 72.50 99 ALA A C 1
ATOM 771 O O . ALA A 1 99 ? 25.855 4.625 -26.426 1.00 72.50 99 ALA A O 1
ATOM 772 N N . THR A 1 100 ? 26.331 3.245 -28.134 1.00 74.19 100 THR A N 1
ATOM 773 C CA . THR A 1 100 ? 25.230 2.302 -27.904 1.00 74.19 100 THR A CA 1
ATOM 774 C C . THR A 1 100 ? 25.354 1.589 -26.557 1.00 74.19 100 THR A C 1
ATOM 776 O O . THR A 1 100 ? 24.365 1.448 -25.840 1.00 74.19 100 THR A O 1
ATOM 779 N N . VAL A 1 101 ? 26.568 1.182 -26.168 1.00 78.75 101 VAL A N 1
ATOM 780 C CA . VAL A 1 101 ? 26.813 0.516 -24.877 1.00 78.75 101 VAL A CA 1
ATOM 781 C C . VAL A 1 101 ? 26.543 1.459 -23.703 1.00 78.75 101 VAL A C 1
ATOM 783 O O . VAL A 1 101 ? 25.830 1.083 -22.772 1.00 78.75 101 VAL A O 1
ATOM 786 N N . ILE A 1 102 ? 27.045 2.697 -23.752 1.00 80.31 102 ILE A N 1
ATOM 787 C CA . ILE A 1 102 ? 26.798 3.701 -22.699 1.00 80.31 102 ILE A CA 1
ATOM 788 C C . ILE A 1 102 ? 25.296 3.986 -22.569 1.00 80.31 102 ILE A C 1
ATOM 790 O O . ILE A 1 102 ? 24.764 4.069 -21.460 1.00 80.31 102 ILE A O 1
ATOM 794 N N . TRP A 1 103 ? 24.597 4.084 -23.700 1.00 78.50 103 TRP A N 1
ATOM 795 C CA . TRP A 1 103 ? 23.157 4.305 -23.733 1.00 78.50 103 TRP A CA 1
ATOM 796 C C . TRP A 1 103 ? 22.371 3.134 -23.119 1.00 78.50 103 TRP A C 1
ATOM 798 O O . TRP A 1 103 ? 21.468 3.357 -22.310 1.00 78.50 103 TRP A O 1
ATOM 808 N N . LEU A 1 104 ? 22.749 1.887 -23.421 1.00 77.94 104 LEU A N 1
ATOM 809 C CA . LEU A 1 104 ? 22.140 0.692 -22.826 1.00 77.94 104 LEU A CA 1
ATOM 810 C C . LEU A 1 104 ? 22.347 0.637 -21.309 1.00 77.94 104 LEU A C 1
ATOM 812 O O . LEU A 1 104 ? 21.411 0.308 -20.581 1.00 77.94 104 LEU A O 1
ATOM 816 N N . ILE A 1 105 ? 23.537 0.999 -20.823 1.00 82.75 105 ILE A N 1
ATOM 817 C CA . ILE A 1 105 ? 23.837 1.049 -19.384 1.00 82.75 105 ILE A CA 1
ATOM 818 C C . ILE A 1 105 ? 22.972 2.109 -18.698 1.00 82.75 105 ILE A C 1
ATOM 820 O O . ILE A 1 105 ? 22.310 1.811 -17.705 1.00 82.75 105 ILE A O 1
ATOM 824 N N . MET A 1 106 ? 22.918 3.325 -19.249 1.00 81.62 106 MET A N 1
ATOM 825 C CA . MET A 1 106 ? 22.055 4.404 -18.756 1.00 81.62 106 MET A CA 1
ATOM 826 C C . MET A 1 106 ? 20.590 3.962 -18.677 1.00 81.62 106 MET A C 1
ATOM 828 O O . MET A 1 106 ? 19.930 4.166 -17.657 1.00 81.62 106 MET A O 1
ATOM 832 N N . MET A 1 107 ? 20.089 3.300 -19.721 1.00 77.31 107 MET A N 1
ATOM 833 C CA . MET A 1 107 ? 18.714 2.805 -19.740 1.00 77.31 107 MET A CA 1
ATOM 834 C C . MET A 1 107 ? 18.475 1.669 -18.754 1.00 77.31 107 MET A C 1
ATOM 836 O O . MET A 1 107 ? 17.456 1.680 -18.063 1.00 77.31 107 MET A O 1
ATOM 840 N N . GLY A 1 108 ? 19.421 0.740 -18.618 1.00 78.81 108 GLY A N 1
ATOM 841 C CA . GLY A 1 108 ? 19.371 -0.320 -17.614 1.00 78.81 108 GLY A CA 1
ATOM 842 C C . GLY A 1 108 ? 19.314 0.240 -16.192 1.00 78.81 108 GLY A C 1
ATOM 843 O O . GLY A 1 108 ? 18.489 -0.196 -15.390 1.00 78.81 108 GLY A O 1
ATOM 844 N N . VAL A 1 109 ? 20.116 1.268 -15.899 1.00 83.06 109 VAL A N 1
ATOM 845 C CA . VAL A 1 109 ? 20.108 1.969 -14.608 1.00 83.06 109 VAL A CA 1
ATOM 846 C C . VAL A 1 109 ? 18.760 2.650 -14.367 1.00 83.06 109 VAL A C 1
ATOM 848 O O . VAL A 1 109 ? 18.143 2.443 -13.320 1.00 83.06 109 VAL A O 1
ATOM 851 N N . ILE A 1 110 ? 18.247 3.411 -15.338 1.00 80.38 110 ILE A N 1
ATOM 852 C CA . ILE A 1 110 ? 16.943 4.080 -15.214 1.00 80.38 110 ILE A CA 1
ATOM 853 C C . ILE A 1 110 ? 15.824 3.052 -14.999 1.00 80.38 110 ILE A C 1
ATOM 855 O O . ILE A 1 110 ? 14.967 3.255 -14.133 1.00 80.38 110 ILE A O 1
ATOM 859 N N . MET A 1 111 ? 15.847 1.931 -15.728 1.00 75.25 111 MET A N 1
ATOM 860 C CA . MET A 1 111 ? 14.912 0.818 -15.544 1.00 75.25 111 MET A CA 1
ATOM 861 C C . MET A 1 111 ? 15.003 0.219 -14.143 1.00 75.25 111 MET A C 1
ATOM 863 O O . MET A 1 111 ? 13.970 0.032 -13.494 1.00 75.25 111 MET A O 1
ATOM 867 N N . TYR A 1 112 ? 16.213 -0.053 -13.659 1.00 79.00 112 TYR A N 1
ATOM 868 C CA . TYR A 1 112 ? 16.428 -0.653 -12.348 1.00 79.00 112 TYR A CA 1
ATOM 869 C C . TYR A 1 112 ? 15.901 0.239 -11.219 1.00 79.00 112 TYR A C 1
ATOM 871 O O . TYR A 1 112 ? 15.214 -0.245 -10.325 1.00 79.00 112 TYR A O 1
ATOM 879 N N . TYR A 1 113 ? 16.130 1.552 -11.283 1.00 79.25 113 TYR A N 1
ATOM 880 C CA . TYR A 1 113 ? 15.653 2.471 -10.244 1.00 79.25 113 TYR A CA 1
ATOM 881 C C . TYR A 1 113 ? 14.169 2.834 -10.371 1.00 79.25 113 TYR A C 1
ATOM 883 O O . TYR A 1 113 ? 13.512 3.112 -9.367 1.00 79.25 113 TYR A O 1
ATOM 891 N N . SER A 1 114 ? 13.612 2.826 -11.583 1.00 74.81 114 SER A N 1
ATOM 892 C CA . SER A 1 114 ? 12.258 3.343 -11.822 1.00 74.81 114 SER A CA 1
ATOM 893 C C . SER A 1 114 ? 11.197 2.253 -11.931 1.00 74.81 114 SER A C 1
ATOM 895 O O . SER A 1 114 ? 10.075 2.428 -11.453 1.00 74.81 114 SER A O 1
ATOM 897 N N . TRP A 1 115 ? 11.501 1.145 -12.598 1.00 81.00 115 TRP A N 1
ATOM 898 C CA . TRP A 1 115 ? 10.511 0.121 -12.930 1.00 81.00 115 TRP A CA 1
AT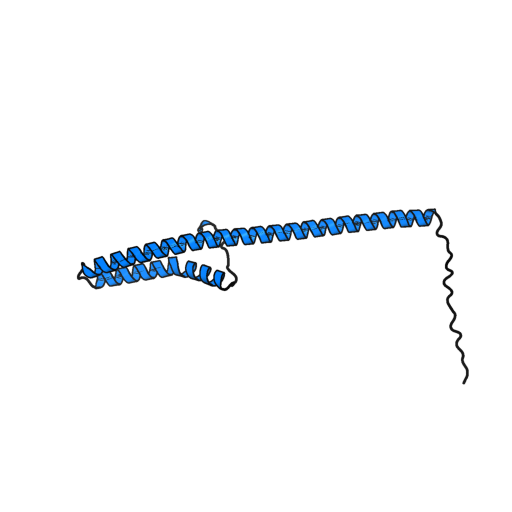OM 899 C C . TRP A 1 115 ? 10.541 -1.038 -11.935 1.00 81.00 115 TRP A C 1
ATOM 901 O O . TRP A 1 115 ? 9.491 -1.418 -11.413 1.00 81.00 115 TRP A O 1
ATOM 911 N N . TRP A 1 116 ? 11.733 -1.525 -11.583 1.00 79.69 116 TRP A N 1
ATOM 912 C CA . TRP A 1 116 ? 11.894 -2.696 -10.715 1.00 79.69 116 TRP A CA 1
ATOM 913 C C . TRP A 1 116 ? 11.203 -2.580 -9.342 1.00 79.69 116 TRP A C 1
ATOM 915 O O . TRP A 1 116 ? 10.469 -3.504 -8.978 1.00 79.69 116 TRP A O 1
ATOM 925 N N . PRO A 1 117 ? 11.319 -1.464 -8.586 1.00 80.81 117 PRO A N 1
ATOM 926 C CA . PRO A 1 117 ? 10.668 -1.349 -7.280 1.00 80.81 117 PRO A CA 1
ATOM 927 C C . PRO A 1 117 ? 9.140 -1.357 -7.400 1.00 80.81 117 PRO A C 1
ATOM 929 O O . PRO A 1 117 ? 8.450 -1.963 -6.585 1.00 80.81 117 PRO A O 1
ATOM 932 N N . ARG A 1 118 ? 8.605 -0.729 -8.454 1.00 82.69 118 ARG A N 1
ATOM 933 C CA . ARG A 1 118 ? 7.159 -0.640 -8.714 1.00 82.69 118 ARG A CA 1
ATOM 934 C C . ARG A 1 118 ? 6.586 -1.988 -9.130 1.00 82.69 118 ARG A C 1
ATOM 936 O O . ARG A 1 118 ? 5.520 -2.376 -8.660 1.00 82.69 118 ARG A O 1
ATOM 943 N N . TRP A 1 119 ? 7.312 -2.717 -9.971 1.00 83.44 119 TRP A N 1
ATOM 944 C CA . TRP A 1 119 ? 6.929 -4.063 -10.365 1.00 83.44 119 TRP A CA 1
ATOM 945 C C . TRP A 1 119 ? 6.971 -5.036 -9.184 1.00 83.44 119 TRP A C 1
ATOM 947 O O . TRP A 1 119 ? 6.038 -5.817 -9.007 1.00 83.44 119 TRP A O 1
ATOM 957 N N . LYS A 1 120 ? 7.988 -4.931 -8.316 1.00 86.31 120 LYS A N 1
ATOM 958 C CA . LYS A 1 120 ? 8.065 -5.706 -7.071 1.00 86.31 120 LYS A CA 1
ATOM 959 C C . LYS A 1 120 ? 6.842 -5.468 -6.180 1.00 86.31 120 LYS A C 1
ATOM 961 O O . LYS A 1 120 ? 6.224 -6.437 -5.761 1.00 86.31 120 LYS A O 1
ATOM 966 N N . VAL A 1 121 ? 6.443 -4.210 -5.971 1.00 85.19 121 VAL A N 1
ATOM 967 C CA . VAL A 1 121 ? 5.236 -3.864 -5.196 1.00 85.19 121 VAL A CA 1
ATOM 968 C C . VAL A 1 121 ? 3.974 -4.489 -5.800 1.00 85.19 121 VAL A C 1
ATOM 970 O O . VAL A 1 121 ? 3.163 -5.057 -5.075 1.00 85.19 121 VAL A O 1
ATOM 973 N N . LEU A 1 122 ? 3.805 -4.434 -7.125 1.00 85.19 122 LEU A N 1
ATOM 974 C CA . LEU A 1 122 ? 2.649 -5.044 -7.796 1.00 85.19 122 LEU A CA 1
ATOM 975 C C . LEU A 1 122 ? 2.653 -6.575 -7.703 1.00 85.19 122 LEU A C 1
ATOM 977 O O . LEU A 1 122 ? 1.592 -7.178 -7.544 1.00 85.19 122 LEU A O 1
ATOM 981 N N . ARG A 1 123 ? 3.831 -7.200 -7.784 1.00 86.31 123 ARG A N 1
ATOM 982 C CA . ARG A 1 123 ? 3.998 -8.642 -7.580 1.00 86.31 123 ARG A CA 1
ATOM 983 C C . ARG A 1 123 ? 3.654 -9.029 -6.144 1.00 86.31 123 ARG A C 1
ATOM 985 O O . ARG A 1 123 ? 2.877 -9.956 -5.951 1.00 86.31 123 ARG A O 1
ATOM 992 N N . ASP A 1 124 ? 4.197 -8.324 -5.156 1.00 86.69 124 ASP A N 1
ATOM 993 C CA . ASP A 1 124 ? 3.933 -8.596 -3.741 1.00 86.69 124 ASP A CA 1
ATOM 994 C C . ASP A 1 124 ? 2.438 -8.403 -3.418 1.00 86.69 124 ASP A C 1
ATOM 996 O O . ASP A 1 124 ? 1.860 -9.238 -2.725 1.00 86.69 124 ASP A O 1
ATOM 1000 N N . ALA A 1 125 ? 1.774 -7.410 -4.031 1.00 84.75 125 ALA A N 1
ATOM 1001 C CA . ALA A 1 125 ? 0.318 -7.242 -3.965 1.00 84.75 125 ALA A CA 1
ATOM 1002 C C . ALA A 1 125 ? -0.458 -8.426 -4.546 1.00 84.75 125 ALA A C 1
ATOM 1004 O O . ALA A 1 125 ? -1.458 -8.847 -3.974 1.00 84.75 125 ALA A O 1
ATOM 1005 N N . HIS A 1 126 ? -0.011 -8.966 -5.680 1.00 84.12 126 HIS A N 1
ATOM 1006 C CA . HIS A 1 126 ? -0.662 -10.110 -6.315 1.00 84.12 126 HIS A CA 1
ATOM 1007 C C . HIS A 1 126 ? -0.500 -11.402 -5.501 1.00 84.12 126 HIS A C 1
ATOM 1009 O O . HIS A 1 126 ? -1.425 -12.203 -5.431 1.00 84.12 126 HIS A O 1
ATOM 1015 N N . VAL A 1 127 ? 0.655 -11.582 -4.854 1.00 88.94 127 VAL A N 1
ATOM 1016 C CA . VAL A 1 127 ? 0.959 -12.736 -3.989 1.00 88.94 127 VAL A CA 1
ATOM 1017 C C . VAL A 1 127 ? 0.313 -12.596 -2.598 1.00 88.94 127 VAL A C 1
ATOM 1019 O O . VAL A 1 127 ? 0.321 -13.542 -1.816 1.00 88.94 127 VAL A O 1
ATOM 1022 N N . GLY A 1 128 ? -0.266 -11.435 -2.273 1.00 81.75 128 GLY A N 1
ATOM 1023 C CA . GLY A 1 128 ? -0.868 -11.169 -0.963 1.00 81.75 128 GLY A CA 1
ATOM 1024 C C . GLY A 1 128 ? 0.161 -10.970 0.154 1.00 81.75 128 GLY A C 1
ATOM 1025 O O . GLY A 1 128 ? -0.146 -11.187 1.324 1.00 81.75 128 GLY A O 1
ATOM 1026 N N . ARG A 1 129 ? 1.395 -10.578 -0.188 1.00 83.56 129 ARG A N 1
ATOM 1027 C CA . ARG A 1 129 ? 2.426 -10.223 0.797 1.00 83.56 129 ARG A CA 1
ATOM 1028 C C . ARG A 1 129 ? 2.166 -8.838 1.380 1.00 83.56 129 ARG A C 1
ATOM 1030 O O . ARG A 1 129 ? 1.520 -7.995 0.764 1.00 83.56 129 ARG A O 1
ATOM 1037 N N . THR A 1 130 ? 2.700 -8.600 2.575 1.00 80.50 130 THR A N 1
ATOM 1038 C CA . THR A 1 130 ? 2.633 -7.296 3.237 1.00 80.50 130 THR A CA 1
ATOM 1039 C C . THR A 1 130 ? 3.392 -6.241 2.433 1.00 80.50 130 THR A C 1
ATOM 1041 O O . THR A 1 130 ? 4.553 -6.427 2.070 1.00 80.50 130 THR A O 1
ATOM 1044 N N . ILE A 1 131 ? 2.725 -5.118 2.160 1.00 81.31 131 ILE A N 1
ATOM 1045 C CA . ILE A 1 131 ? 3.284 -3.981 1.425 1.00 81.31 131 ILE A CA 1
ATOM 1046 C C . ILE A 1 131 ? 3.370 -2.803 2.379 1.00 81.31 131 ILE A C 1
ATOM 1048 O O . ILE A 1 131 ? 2.373 -2.404 2.978 1.00 81.31 131 ILE A O 1
ATOM 1052 N N . THR A 1 132 ? 4.557 -2.221 2.499 1.00 79.75 132 THR A N 1
ATOM 1053 C CA . THR A 1 132 ? 4.745 -0.970 3.225 1.00 79.75 132 THR A CA 1
ATOM 1054 C C . THR A 1 132 ? 4.318 0.196 2.339 1.00 79.75 132 THR A C 1
ATOM 1056 O O . THR A 1 132 ? 4.968 0.509 1.342 1.00 79.75 132 THR A O 1
ATOM 1059 N N . VAL A 1 133 ? 3.203 0.840 2.692 1.00 80.31 133 VAL A N 1
ATOM 1060 C CA . VAL A 1 133 ? 2.757 2.068 2.025 1.00 80.31 133 VAL A CA 1
ATOM 1061 C C . VAL A 1 133 ? 3.559 3.240 2.603 1.00 80.31 133 VAL A C 1
ATOM 1063 O O . VAL A 1 133 ? 3.517 3.467 3.813 1.00 80.31 133 VAL A O 1
ATOM 1066 N N . PRO A 1 134 ? 4.333 3.977 1.790 1.00 82.25 134 PRO A N 1
ATOM 1067 C CA . PRO A 1 134 ? 5.045 5.148 2.281 1.00 82.25 134 PRO A CA 1
ATOM 1068 C C . PRO A 1 134 ? 4.055 6.248 2.683 1.00 82.25 134 PRO A C 1
ATOM 1070 O O . PRO A 1 134 ? 3.118 6.531 1.948 1.00 82.25 134 PRO A O 1
ATOM 1073 N N . LEU A 1 135 ? 4.291 6.921 3.811 1.00 77.94 135 LEU A N 1
ATOM 1074 C CA . LEU A 1 135 ? 3.445 8.032 4.283 1.00 77.94 135 LEU A CA 1
ATOM 1075 C C . LEU A 1 135 ? 3.471 9.239 3.322 1.00 77.94 135 LEU A C 1
ATOM 1077 O O . LEU A 1 135 ? 2.482 9.950 3.156 1.00 77.94 135 LEU A O 1
ATOM 1081 N N . ASP A 1 136 ? 4.597 9.455 2.636 1.00 84.75 136 ASP A N 1
ATOM 1082 C CA . ASP A 1 136 ? 4.760 10.568 1.701 1.00 84.75 136 ASP A CA 1
ATOM 1083 C C . ASP A 1 136 ? 4.097 10.285 0.346 1.00 84.75 136 ASP A C 1
ATOM 1085 O O . ASP A 1 136 ? 4.650 9.547 -0.475 1.00 84.75 136 ASP A O 1
ATOM 1089 N N . ARG A 1 137 ? 3.007 10.998 0.023 1.00 76.50 137 ARG A N 1
ATOM 1090 C CA . ARG A 1 137 ? 2.348 10.932 -1.304 1.00 76.50 137 AR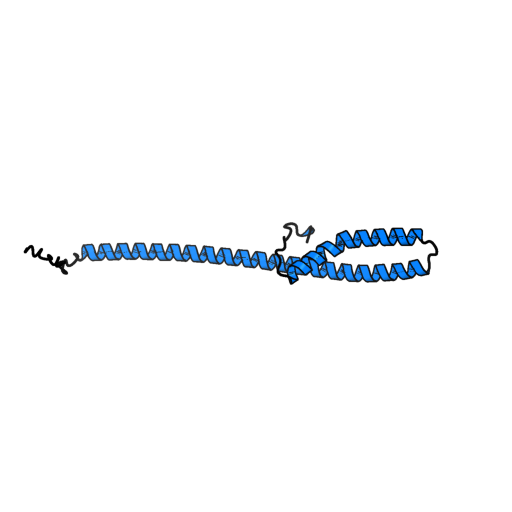G A CA 1
ATOM 1091 C C . ARG A 1 137 ? 3.278 11.241 -2.487 1.00 76.50 137 ARG A C 1
ATOM 1093 O O . ARG A 1 137 ? 3.022 10.807 -3.606 1.00 76.50 137 ARG A O 1
ATOM 1100 N N . LYS A 1 138 ? 4.383 11.967 -2.272 1.00 77.81 138 LYS A N 1
ATOM 1101 C CA . LYS A 1 138 ? 5.401 12.226 -3.313 1.00 77.81 138 LYS A CA 1
ATOM 1102 C C . LYS A 1 138 ? 6.183 10.964 -3.703 1.00 77.81 138 LYS A C 1
ATOM 1104 O O . LYS A 1 138 ? 6.622 10.856 -4.847 1.00 77.81 138 LYS A O 1
ATOM 1109 N N . LYS A 1 139 ? 6.345 10.029 -2.761 1.00 75.56 139 LYS A N 1
ATOM 1110 C CA . LYS A 1 139 ? 7.058 8.755 -2.937 1.00 75.56 139 LYS A CA 1
ATOM 1111 C C . LYS A 1 139 ? 6.151 7.635 -3.468 1.00 75.56 139 LYS A C 1
ATOM 1113 O O . LYS A 1 139 ? 6.665 6.557 -3.759 1.00 75.56 139 LYS A O 1
ATOM 1118 N N . TRP A 1 140 ? 4.841 7.888 -3.595 1.00 78.00 140 TRP A N 1
ATOM 1119 C CA . TRP A 1 140 ? 3.864 6.953 -4.173 1.00 78.00 140 TRP A CA 1
ATOM 1120 C C . TRP A 1 140 ? 4.124 6.703 -5.655 1.00 78.00 140 TRP A C 1
ATOM 1122 O O . TRP A 1 140 ? 4.541 7.661 -6.337 1.00 78.00 140 TRP A O 1
#

pLDDT: mean 78.11, std 12.33, range [40.41, 91.0]